Protein AF-A0A7V5T7A0-F1 (afdb_monomer)

Mean predicted aligned error: 14.53 Å

Foldseek 3Di:
DDDDDDDDDDDDDDPPDDDDDPDPVVVVVVVVVVVVVVVQVVLLVVQQVQLCVLVVLCVVVVHDLVQLCVQLVHDSVVNVCSNRSVDSDDDDPSSVCSSCVSSVHDDDDDDDDDDDDDDD

Structure (mmCIF, N/CA/C/O backbone):
data_AF-A0A7V5T7A0-F1
#
_entry.id   AF-A0A7V5T7A0-F1
#
loop_
_atom_site.group_PDB
_atom_site.id
_atom_site.type_symbol
_atom_site.label_atom_id
_atom_site.label_alt_id
_atom_site.label_comp_id
_atom_site.label_asym_id
_atom_site.label_entity_id
_atom_site.label_seq_id
_atom_site.pdbx_PDB_ins_code
_atom_site.Cartn_x
_atom_site.Cartn_y
_atom_site.Cartn_z
_atom_site.occupancy
_atom_site.B_iso_or_equiv
_atom_site.auth_seq_id
_atom_site.auth_comp_id
_atom_site.auth_asym_id
_atom_site.auth_atom_id
_atom_site.pdbx_PDB_model_num
ATOM 1 N N . MET A 1 1 ? 91.743 32.885 -23.077 1.00 44.59 1 MET A N 1
ATOM 2 C CA . MET A 1 1 ? 90.892 31.817 -23.646 1.00 44.59 1 MET A CA 1
ATOM 3 C C . MET A 1 1 ? 91.226 30.483 -22.974 1.00 44.59 1 MET A C 1
ATOM 5 O O . MET A 1 1 ? 92.065 29.754 -23.494 1.00 44.59 1 MET A O 1
ATOM 9 N N . PRO A 1 2 ? 90.654 30.179 -21.794 1.00 42.38 2 PRO A N 1
ATOM 10 C CA . PRO A 1 2 ? 90.768 28.874 -21.152 1.00 42.38 2 PRO A CA 1
ATOM 11 C C . PRO A 1 2 ? 89.521 28.011 -21.392 1.00 42.38 2 PRO A C 1
ATOM 13 O O . PRO A 1 2 ? 88.401 28.509 -21.460 1.00 42.38 2 PRO A O 1
ATOM 16 N N . ARG A 1 3 ? 89.769 26.708 -21.530 1.00 44.38 3 ARG A N 1
ATOM 17 C CA . ARG A 1 3 ? 88.794 25.633 -21.733 1.00 44.38 3 ARG A CA 1
ATOM 18 C C . ARG A 1 3 ? 87.879 25.497 -20.515 1.00 44.38 3 ARG A C 1
ATOM 20 O O . ARG A 1 3 ? 88.360 25.525 -19.384 1.00 44.38 3 ARG A O 1
ATOM 27 N N . GLU A 1 4 ? 86.588 25.309 -20.765 1.00 46.75 4 GLU A N 1
ATOM 28 C CA . GLU A 1 4 ? 85.595 24.964 -19.744 1.00 46.75 4 GLU A CA 1
ATOM 29 C C . GLU A 1 4 ? 85.893 23.593 -19.118 1.00 46.75 4 GLU A C 1
ATOM 31 O O . GLU A 1 4 ? 86.134 22.627 -19.851 1.00 46.75 4 GLU A O 1
ATOM 36 N N . PRO A 1 5 ? 85.793 23.453 -17.784 1.00 45.34 5 PRO A N 1
ATOM 37 C CA . PRO A 1 5 ? 85.573 22.168 -17.155 1.00 45.34 5 PRO A CA 1
ATOM 38 C C . PRO A 1 5 ? 84.098 21.976 -16.762 1.00 45.34 5 PRO A C 1
ATOM 40 O O . PRO A 1 5 ? 83.487 22.762 -16.042 1.00 45.34 5 PRO A O 1
ATOM 43 N N . ASN A 1 6 ? 83.590 20.856 -17.262 1.00 52.09 6 ASN A N 1
ATOM 44 C CA . ASN A 1 6 ? 82.338 20.138 -17.024 1.00 52.09 6 ASN A CA 1
ATOM 45 C C . ASN A 1 6 ? 81.745 20.187 -15.587 1.00 52.09 6 ASN A C 1
ATOM 47 O O . ASN A 1 6 ? 82.453 19.838 -14.638 1.00 52.09 6 ASN A O 1
ATOM 51 N N . PRO A 1 7 ? 80.431 20.461 -15.411 1.00 51.00 7 PRO A N 1
ATOM 52 C CA . PRO A 1 7 ? 79.693 20.147 -14.187 1.00 51.00 7 PRO A CA 1
ATOM 53 C C . PRO A 1 7 ? 78.907 18.813 -14.273 1.00 51.00 7 PRO A C 1
ATOM 55 O O . PRO A 1 7 ? 78.587 18.321 -15.353 1.00 51.00 7 PRO A O 1
ATOM 58 N N . PRO A 1 8 ? 78.600 18.184 -13.124 1.00 45.34 8 PRO A N 1
ATOM 59 C CA . PRO A 1 8 ? 78.477 16.735 -13.008 1.00 45.34 8 PRO A CA 1
ATOM 60 C C . PRO A 1 8 ? 77.132 16.172 -13.480 1.00 45.34 8 PRO A C 1
ATOM 62 O O . PRO A 1 8 ? 76.082 16.813 -13.412 1.00 45.34 8 PRO A O 1
ATOM 65 N N . SER A 1 9 ? 77.164 14.893 -13.855 1.00 58.22 9 SER A N 1
ATOM 66 C CA . SER A 1 9 ? 76.014 14.033 -14.128 1.00 58.22 9 SER A CA 1
ATOM 67 C C . SER A 1 9 ? 75.103 13.887 -12.900 1.00 58.22 9 SER A C 1
ATOM 69 O O . SER A 1 9 ? 75.173 12.923 -12.140 1.00 58.22 9 SER A O 1
ATOM 71 N N . ARG A 1 10 ? 74.176 14.830 -12.711 1.00 44.25 10 ARG A N 1
ATOM 72 C CA . ARG A 1 10 ? 73.008 14.644 -11.842 1.00 44.25 10 ARG A CA 1
ATOM 73 C C . ARG A 1 10 ? 71.731 14.972 -12.597 1.00 44.25 10 ARG A C 1
ATOM 75 O O . ARG A 1 10 ? 71.477 16.097 -13.006 1.00 44.25 10 ARG A O 1
ATOM 82 N N . ARG A 1 11 ? 70.917 13.932 -12.767 1.00 45.09 11 ARG A N 1
ATOM 83 C CA . ARG A 1 11 ? 69.549 13.967 -13.276 1.00 45.09 11 ARG A CA 1
ATOM 84 C C . ARG A 1 11 ? 68.687 14.836 -12.352 1.00 45.09 11 ARG A C 1
ATOM 86 O O . ARG A 1 11 ? 68.179 14.352 -11.345 1.00 45.09 11 ARG A O 1
ATOM 93 N N . TRP A 1 12 ? 68.501 16.100 -12.711 1.00 37.62 12 TRP A N 1
ATOM 94 C CA . TRP A 1 12 ? 67.462 16.952 -12.139 1.00 37.62 12 TRP A CA 1
ATOM 95 C C . TRP A 1 12 ? 66.130 16.602 -12.814 1.00 37.62 12 TRP A C 1
ATOM 97 O O . TRP A 1 12 ? 65.936 16.868 -13.997 1.00 37.62 12 TRP A O 1
ATOM 107 N N . ARG A 1 13 ? 65.207 15.963 -12.083 1.00 41.94 13 ARG A N 1
ATOM 108 C CA . ARG A 1 13 ? 63.788 15.965 -12.470 1.00 41.94 13 ARG A CA 1
ATOM 109 C C . ARG A 1 13 ? 63.231 17.336 -12.118 1.00 41.94 13 ARG A C 1
ATOM 111 O O . ARG A 1 13 ? 63.238 17.711 -10.949 1.00 41.94 13 ARG A O 1
ATOM 118 N N . THR A 1 14 ? 62.728 18.058 -13.106 1.00 46.91 14 THR A N 1
ATOM 119 C CA . THR A 1 14 ? 61.876 19.221 -12.870 1.00 46.91 14 THR A CA 1
ATOM 120 C C . THR A 1 14 ? 60.508 18.744 -12.366 1.00 46.91 14 THR A C 1
ATOM 122 O O . THR A 1 14 ? 59.918 17.836 -12.960 1.00 46.91 14 THR A O 1
ATOM 125 N N . PRO A 1 15 ? 59.954 19.330 -11.293 1.00 40.00 15 PRO A N 1
ATOM 126 C CA . PRO A 1 15 ? 58.530 19.251 -11.044 1.00 40.00 15 PRO A CA 1
ATOM 127 C C . PRO A 1 15 ? 57.861 20.273 -11.967 1.00 40.00 15 PRO A C 1
ATOM 129 O O . PRO A 1 15 ? 57.801 21.461 -11.663 1.00 40.00 15 PRO A O 1
ATOM 132 N N . SER A 1 16 ? 57.397 19.821 -13.133 1.00 48.81 16 SER A N 1
ATOM 133 C CA . SER A 1 16 ? 56.481 20.618 -13.949 1.00 48.81 16 SER A CA 1
ATOM 134 C C . SER A 1 16 ? 55.111 20.579 -13.274 1.00 48.81 16 SER A C 1
ATOM 136 O O . SER A 1 16 ? 54.349 19.625 -13.425 1.00 48.81 16 SER A O 1
ATOM 138 N N . PHE A 1 17 ? 54.832 21.595 -12.460 1.00 44.62 17 PHE A N 1
ATOM 139 C CA . PHE A 1 17 ? 53.487 21.874 -11.982 1.00 44.62 17 PHE A CA 1
ATOM 140 C C . PHE A 1 17 ? 52.836 22.936 -12.873 1.00 44.62 17 PHE A C 1
ATOM 142 O O . PHE A 1 17 ? 53.367 24.033 -13.016 1.00 44.62 17 PHE A O 1
ATOM 149 N N . LEU A 1 18 ? 51.631 22.578 -13.346 1.00 43.88 18 LEU A N 1
ATOM 150 C CA . LEU A 1 18 ? 50.587 23.394 -13.989 1.00 43.88 18 LEU A CA 1
ATOM 151 C C . LEU A 1 18 ? 50.871 23.693 -15.477 1.00 43.88 18 LEU A C 1
ATOM 153 O O . LEU A 1 18 ? 51.938 24.160 -15.834 1.00 43.88 18 LEU A O 1
ATOM 157 N N . THR A 1 19 ? 49.961 23.464 -16.429 1.00 51.78 19 THR A N 1
ATOM 158 C CA . THR A 1 19 ? 48.498 23.632 -16.402 1.00 51.78 19 THR A CA 1
ATOM 159 C C . THR A 1 19 ? 47.852 22.824 -17.553 1.00 51.78 19 THR A C 1
ATOM 161 O O . THR A 1 19 ? 48.541 22.454 -18.498 1.00 51.78 19 THR A O 1
ATOM 164 N N . THR A 1 20 ? 46.523 22.611 -17.495 1.00 45.59 20 THR A N 1
ATOM 165 C CA . THR A 1 20 ? 45.651 21.997 -18.533 1.00 45.59 20 THR A CA 1
ATOM 166 C C . THR A 1 20 ? 45.777 20.462 -18.638 1.00 45.59 20 THR A C 1
ATOM 168 O O . THR A 1 20 ? 46.801 19.935 -19.025 1.00 45.59 20 THR A O 1
ATOM 171 N N . ARG A 1 21 ? 44.793 19.608 -18.311 1.00 44.50 21 ARG A N 1
ATOM 172 C CA . ARG A 1 21 ? 43.324 19.694 -18.341 1.00 44.50 21 ARG A CA 1
ATOM 173 C C . ARG A 1 21 ? 42.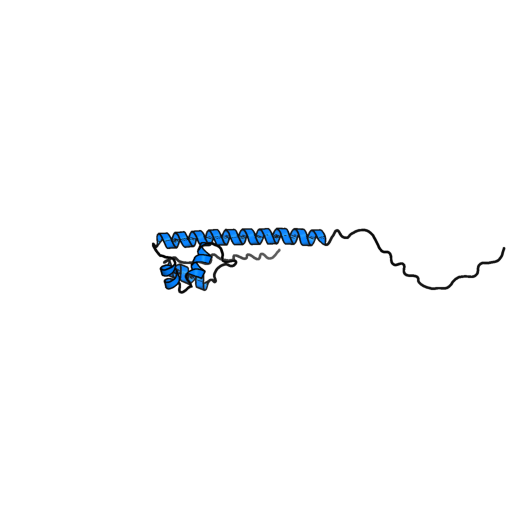714 18.933 -17.156 1.00 44.50 21 ARG A C 1
ATOM 175 O O . ARG A 1 21 ? 42.680 17.706 -17.162 1.00 44.50 21 ARG A O 1
ATOM 182 N N . ARG A 1 22 ? 42.100 19.641 -16.209 1.00 51.38 22 ARG A N 1
ATOM 183 C CA . ARG A 1 22 ? 41.129 19.053 -15.268 1.00 51.38 22 ARG A CA 1
ATOM 184 C C . ARG A 1 22 ? 39.711 19.262 -15.808 1.00 51.38 22 ARG A C 1
ATOM 186 O O . ARG A 1 22 ? 38.900 19.939 -15.199 1.00 51.38 22 ARG A O 1
ATOM 193 N N . THR A 1 23 ? 39.432 18.755 -17.011 1.00 44.69 23 THR A N 1
ATOM 194 C CA . THR A 1 23 ? 38.109 18.894 -17.663 1.00 44.69 23 THR A CA 1
ATOM 195 C C . THR A 1 23 ? 37.447 17.559 -17.998 1.00 44.69 23 THR A C 1
ATOM 197 O O . THR A 1 23 ? 36.379 17.543 -18.606 1.00 44.69 23 THR A O 1
ATOM 200 N N . ARG A 1 24 ? 38.040 16.428 -17.587 1.00 46.31 24 ARG A N 1
ATOM 201 C CA . ARG A 1 24 ? 37.482 15.093 -17.855 1.00 46.31 24 ARG A CA 1
ATOM 202 C C . ARG A 1 24 ? 36.671 14.528 -16.683 1.00 46.31 24 ARG A C 1
ATOM 204 O O . ARG A 1 24 ? 35.659 13.880 -16.926 1.00 46.31 24 ARG A O 1
ATOM 211 N N . ASP A 1 25 ? 37.027 14.872 -15.445 1.00 49.19 25 ASP A N 1
ATOM 212 C CA . ASP A 1 25 ? 36.345 14.355 -14.246 1.00 49.19 25 ASP A CA 1
ATOM 213 C C . ASP A 1 25 ? 35.051 15.103 -13.883 1.00 49.19 25 ASP A C 1
ATOM 215 O O . ASP A 1 25 ? 34.155 14.524 -13.279 1.00 49.19 25 ASP A O 1
ATOM 219 N N . LEU A 1 26 ? 34.892 16.361 -14.315 1.00 50.16 26 LEU A N 1
ATOM 220 C CA . LEU A 1 26 ? 33.702 17.164 -13.994 1.00 50.16 26 LEU A CA 1
ATOM 221 C C . LEU A 1 26 ? 32.476 16.813 -14.855 1.00 50.16 26 LEU A C 1
ATOM 223 O O . LEU A 1 26 ? 31.347 16.919 -14.391 1.00 50.16 26 LEU A O 1
ATOM 227 N N . LYS A 1 27 ? 32.673 16.361 -16.104 1.00 49.25 27 LYS A N 1
ATOM 228 C CA . LYS A 1 27 ? 31.558 15.950 -16.981 1.00 49.25 27 LYS A CA 1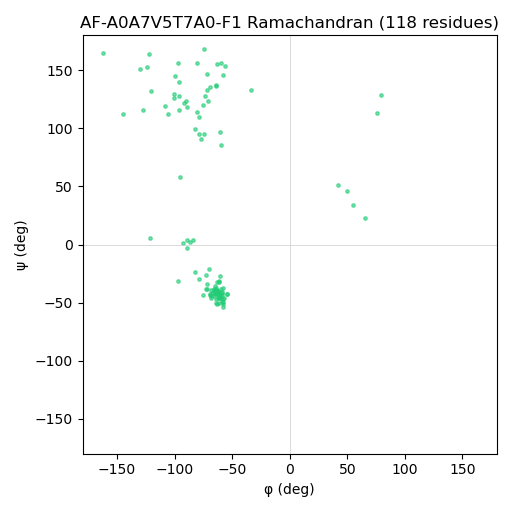
ATOM 229 C C . LYS A 1 27 ? 30.933 14.617 -16.556 1.00 49.25 27 LYS A C 1
ATOM 231 O O . LYS A 1 27 ? 29.758 14.394 -16.832 1.00 49.25 27 LYS A O 1
ATOM 236 N N . LYS A 1 28 ? 31.701 13.750 -15.885 1.00 52.31 28 LYS A N 1
ATOM 237 C CA . LYS A 1 28 ? 31.242 12.424 -15.452 1.00 52.31 28 LYS A CA 1
ATOM 238 C C . LYS A 1 28 ? 30.311 12.521 -14.238 1.00 52.31 28 LYS A C 1
ATOM 240 O O . LYS A 1 28 ? 29.235 11.938 -14.253 1.00 52.31 28 LYS A O 1
ATOM 245 N N . SER A 1 29 ? 30.658 13.358 -13.257 1.00 53.09 29 SER A N 1
ATOM 246 C CA . SER A 1 29 ? 29.826 13.592 -12.070 1.00 53.09 29 SER A CA 1
ATOM 247 C C . SER A 1 29 ? 28.561 14.405 -12.362 1.00 53.09 29 SER A C 1
ATOM 249 O O . SER A 1 29 ? 27.521 14.133 -11.768 1.00 53.09 29 SER A O 1
ATOM 251 N N . PHE A 1 30 ? 28.606 15.364 -13.296 1.00 56.38 30 PHE A N 1
ATOM 252 C CA . PHE A 1 30 ? 27.429 16.172 -13.649 1.00 56.38 30 PHE A CA 1
ATOM 253 C C . PHE A 1 30 ? 26.359 15.351 -14.387 1.00 56.38 30 PHE A C 1
ATOM 255 O O . PHE A 1 30 ? 25.179 15.435 -14.053 1.00 56.38 30 PHE A O 1
ATOM 262 N N . GLY A 1 31 ? 26.769 14.513 -15.349 1.00 56.09 31 GLY A N 1
ATOM 263 C CA . GLY A 1 31 ? 25.856 13.633 -16.087 1.00 56.09 31 GLY A CA 1
ATOM 264 C C . GLY A 1 31 ? 25.242 12.535 -15.214 1.00 56.09 31 GLY A C 1
ATOM 265 O O . GLY A 1 31 ? 24.039 12.297 -15.284 1.00 56.09 31 GLY A O 1
ATOM 266 N N . GLU A 1 32 ? 26.033 11.914 -14.334 1.00 60.19 32 GLU A N 1
ATOM 267 C CA . GLU A 1 32 ? 25.543 10.878 -13.412 1.00 60.19 32 GLU A CA 1
ATOM 268 C C . GLU A 1 32 ? 24.528 11.418 -12.394 1.00 60.19 32 GLU A C 1
ATOM 270 O O . GLU A 1 32 ? 23.570 10.722 -12.053 1.00 60.19 32 GLU A O 1
ATOM 275 N N . ASN A 1 33 ? 24.702 12.657 -11.921 1.00 65.88 33 ASN A N 1
ATOM 276 C CA . ASN A 1 33 ? 23.785 13.252 -10.948 1.00 65.88 33 ASN A CA 1
ATOM 277 C C . ASN A 1 33 ? 22.434 13.619 -11.589 1.00 65.88 33 ASN A C 1
ATOM 279 O O . ASN A 1 33 ? 21.387 13.373 -10.998 1.00 65.88 33 ASN A O 1
ATOM 283 N N . ILE A 1 34 ? 22.436 14.124 -12.830 1.00 66.44 34 ILE A N 1
ATOM 284 C CA . ILE A 1 34 ? 21.205 14.451 -13.574 1.00 66.44 34 ILE A CA 1
ATOM 285 C C . ILE A 1 34 ? 20.383 13.185 -13.875 1.00 66.44 34 ILE A C 1
ATOM 287 O O . ILE A 1 34 ? 19.167 13.187 -13.683 1.00 66.44 34 ILE A O 1
ATOM 291 N N . LEU A 1 35 ? 21.032 12.088 -14.288 1.00 68.50 35 LEU A N 1
ATOM 292 C CA . LEU A 1 35 ? 20.345 10.819 -14.570 1.00 68.50 35 LEU A CA 1
ATOM 293 C C . LEU A 1 35 ? 19.714 10.204 -13.309 1.00 68.50 35 LEU A C 1
ATOM 295 O O . LEU A 1 35 ? 18.570 9.753 -13.357 1.00 68.50 35 LEU A O 1
ATOM 299 N N . LYS A 1 36 ? 20.413 10.244 -12.164 1.00 68.62 36 LYS A N 1
ATOM 300 C CA . LYS A 1 36 ? 19.886 9.750 -10.877 1.00 68.62 36 LYS A CA 1
ATOM 301 C C . LYS A 1 36 ? 18.679 10.549 -10.387 1.00 68.62 36 LYS A C 1
ATOM 303 O O . LYS A 1 36 ? 17.708 9.962 -9.916 1.00 68.62 36 LYS A O 1
ATOM 308 N N . VAL A 1 37 ? 18.721 11.876 -10.522 1.00 73.44 37 VAL A N 1
ATOM 309 C CA . VAL A 1 37 ? 17.600 12.753 -10.146 1.00 73.44 37 VAL A CA 1
ATOM 310 C C . VAL A 1 37 ? 16.368 12.465 -11.010 1.00 73.44 37 VAL A C 1
ATOM 312 O O . VAL A 1 37 ? 15.261 12.391 -10.476 1.00 73.44 37 VAL A O 1
ATOM 315 N N . GLY A 1 38 ? 16.555 12.237 -12.315 1.00 73.06 38 GLY A N 1
ATOM 316 C CA . GLY A 1 38 ? 15.472 11.846 -13.220 1.00 73.06 38 GLY A CA 1
ATOM 317 C C . GLY A 1 38 ? 14.838 10.502 -12.848 1.00 73.06 38 GLY A C 1
ATOM 318 O O . GLY A 1 38 ? 13.617 10.399 -12.765 1.00 73.06 38 GLY A O 1
ATOM 319 N N . GLU A 1 39 ? 15.651 9.485 -12.552 1.00 76.75 39 GLU A N 1
ATOM 320 C CA . GLU A 1 39 ? 15.162 8.157 -12.158 1.00 76.75 39 GLU A CA 1
ATOM 321 C C . GLU A 1 39 ? 14.379 8.189 -10.832 1.00 76.75 39 GLU A C 1
ATOM 323 O O . GLU A 1 39 ? 13.324 7.561 -10.710 1.00 76.75 39 GLU A O 1
ATOM 328 N N . GLU A 1 40 ? 14.858 8.937 -9.833 1.00 78.00 40 GLU A N 1
ATOM 329 C CA . GLU A 1 40 ? 14.145 9.094 -8.561 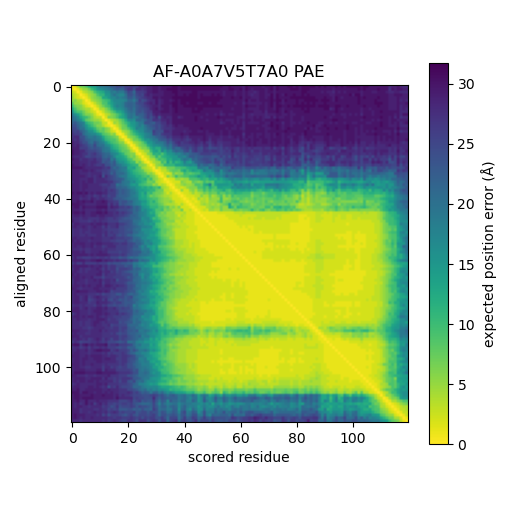1.00 78.00 40 GLU A CA 1
ATOM 330 C C . GLU A 1 40 ? 12.819 9.842 -8.708 1.00 78.00 40 GLU A C 1
ATOM 332 O O . GLU A 1 40 ? 11.845 9.481 -8.043 1.00 78.00 40 GLU A O 1
ATOM 337 N N . ALA A 1 41 ? 12.773 10.878 -9.549 1.00 77.19 41 ALA A N 1
ATOM 338 C CA . ALA A 1 41 ? 11.544 11.615 -9.824 1.00 77.19 41 ALA A CA 1
ATOM 339 C C . ALA A 1 41 ? 10.493 10.691 -10.456 1.00 77.19 41 ALA A C 1
ATOM 341 O O . ALA A 1 41 ? 9.404 10.543 -9.904 1.00 77.19 41 ALA A O 1
ATOM 342 N N . VAL A 1 42 ? 10.872 9.952 -11.506 1.00 81.44 42 VAL A N 1
ATOM 343 C CA . VAL A 1 42 ? 9.984 8.988 -12.176 1.00 81.44 42 VAL A CA 1
ATOM 344 C C . VAL A 1 42 ? 9.488 7.906 -11.209 1.00 81.44 42 VAL A C 1
ATOM 346 O O . VAL A 1 42 ? 8.299 7.594 -11.188 1.00 81.44 42 VAL A O 1
ATOM 349 N N . LYS A 1 43 ? 10.356 7.351 -10.349 1.00 80.50 43 LYS A N 1
ATOM 350 C CA . LYS A 1 43 ? 9.937 6.364 -9.333 1.00 80.50 43 LYS A CA 1
ATOM 351 C C . LYS A 1 43 ? 8.918 6.929 -8.344 1.00 80.50 43 LYS A C 1
ATOM 353 O O . LYS A 1 43 ? 7.983 6.223 -7.968 1.00 80.50 43 LYS A O 1
ATOM 358 N N . ARG A 1 44 ? 9.095 8.180 -7.904 1.00 79.19 44 ARG A N 1
ATOM 359 C CA . ARG A 1 44 ? 8.149 8.851 -6.995 1.00 79.19 44 ARG A CA 1
ATOM 360 C C . ARG A 1 44 ? 6.799 9.076 -7.666 1.00 79.19 44 ARG A C 1
ATOM 362 O O . ARG A 1 44 ? 5.778 8.909 -7.003 1.00 79.19 44 ARG A O 1
ATOM 369 N N . ASP A 1 45 ? 6.790 9.413 -8.949 1.00 86.62 45 ASP A N 1
ATOM 370 C CA . ASP A 1 45 ? 5.552 9.626 -9.697 1.00 86.62 45 ASP A CA 1
ATOM 371 C C . ASP A 1 45 ? 4.787 8.310 -9.886 1.00 86.62 45 ASP A C 1
ATOM 373 O O . ASP A 1 45 ? 3.612 8.234 -9.527 1.00 86.62 45 ASP A O 1
ATOM 377 N N . LEU A 1 46 ? 5.478 7.224 -10.251 1.00 89.19 46 LEU A N 1
ATOM 378 C CA . LEU A 1 46 ? 4.885 5.881 -10.306 1.00 89.19 46 LEU A CA 1
ATOM 379 C C . LEU A 1 46 ? 4.316 5.429 -8.951 1.00 89.19 46 LEU A C 1
ATOM 381 O O . LEU A 1 46 ? 3.230 4.852 -8.886 1.00 89.19 46 LEU A O 1
ATOM 385 N N . ALA A 1 47 ? 5.024 5.699 -7.848 1.00 91.06 47 ALA A N 1
ATOM 386 C CA . ALA A 1 47 ? 4.549 5.356 -6.508 1.00 91.06 47 ALA A CA 1
ATOM 387 C C . ALA A 1 47 ? 3.272 6.127 -6.128 1.00 91.06 47 ALA A C 1
ATOM 389 O O . ALA A 1 47 ? 2.379 5.563 -5.493 1.00 91.06 47 ALA A O 1
ATOM 390 N N . LYS A 1 48 ? 3.164 7.402 -6.523 1.00 92.75 48 LYS A N 1
ATOM 391 C CA . LYS A 1 48 ? 1.958 8.217 -6.308 1.00 92.75 48 LYS A CA 1
ATOM 392 C C . LYS A 1 48 ? 0.784 7.727 -7.144 1.00 92.75 48 LYS A C 1
ATOM 394 O O . LYS A 1 48 ? -0.311 7.591 -6.606 1.00 92.75 48 LYS A O 1
ATOM 399 N N . GLU A 1 49 ? 1.005 7.442 -8.424 1.00 93.25 49 GLU A N 1
ATOM 400 C CA . GLU A 1 49 ? -0.029 6.908 -9.316 1.00 93.25 49 GLU A CA 1
ATOM 401 C C . GLU A 1 49 ? -0.570 5.575 -8.795 1.00 93.25 49 GLU A C 1
ATOM 403 O O . GLU A 1 49 ? -1.784 5.396 -8.676 1.00 93.25 49 GLU A O 1
ATOM 408 N N . PHE A 1 50 ? 0.330 4.675 -8.388 1.00 94.00 50 PHE A N 1
ATOM 409 C CA . PHE A 1 50 ? -0.038 3.411 -7.761 1.00 94.00 50 PHE A CA 1
ATOM 410 C C . PHE A 1 50 ? -0.853 3.620 -6.478 1.00 94.00 50 PHE A C 1
ATOM 412 O O . PHE A 1 50 ? -1.923 3.031 -6.321 1.00 94.00 50 PHE A O 1
ATOM 419 N N . GLY A 1 51 ? -0.381 4.483 -5.573 1.00 95.94 51 GLY A N 1
ATOM 420 C CA . GLY A 1 51 ? -1.081 4.795 -4.328 1.00 95.94 51 GLY A CA 1
ATOM 421 C C . GLY A 1 51 ? -2.483 5.364 -4.560 1.00 95.94 51 GLY A C 1
ATOM 422 O O . GLY A 1 51 ? -3.442 4.956 -3.901 1.00 95.94 51 GLY A O 1
ATOM 423 N N . HIS A 1 52 ? -2.624 6.248 -5.549 1.00 97.00 52 HIS A N 1
ATOM 424 C CA . HIS A 1 52 ? -3.905 6.822 -5.940 1.00 97.00 52 HIS A CA 1
ATOM 425 C C . HIS A 1 52 ? -4.858 5.765 -6.516 1.00 97.00 52 HIS A C 1
ATOM 427 O O . HIS A 1 52 ? -6.028 5.714 -6.133 1.00 97.00 52 HIS A O 1
ATOM 433 N N . ALA A 1 53 ? -4.372 4.881 -7.392 1.00 96.31 53 ALA A N 1
ATOM 434 C CA . ALA A 1 53 ? -5.160 3.767 -7.919 1.00 96.31 53 ALA A CA 1
ATOM 435 C C . ALA A 1 53 ? -5.624 2.814 -6.802 1.00 96.31 53 ALA A C 1
ATOM 437 O O . ALA A 1 53 ? -6.798 2.441 -6.754 1.00 96.31 53 ALA A O 1
ATOM 438 N N . LEU A 1 54 ? -4.736 2.483 -5.859 1.00 97.38 54 LEU A N 1
ATOM 439 C CA . LEU A 1 54 ? -5.060 1.639 -4.709 1.00 97.38 54 LEU A CA 1
ATOM 440 C C . LEU A 1 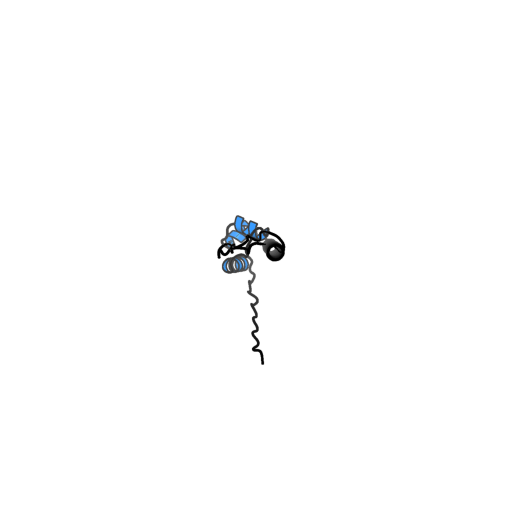54 ? -6.163 2.261 -3.840 1.00 97.38 54 LEU A C 1
ATOM 442 O O . LEU A 1 54 ? -7.137 1.588 -3.497 1.00 97.38 54 LEU A O 1
ATOM 446 N N . ARG A 1 55 ? -6.054 3.562 -3.540 1.00 98.25 55 ARG A N 1
ATOM 447 C CA . ARG A 1 55 ? -7.066 4.305 -2.777 1.00 98.25 55 ARG A CA 1
ATOM 448 C C . ARG A 1 55 ? -8.424 4.301 -3.477 1.00 98.25 55 ARG A C 1
ATOM 450 O O . ARG A 1 55 ? -9.439 4.075 -2.820 1.00 98.25 55 ARG A O 1
ATOM 457 N N . GLN A 1 56 ? -8.451 4.533 -4.788 1.00 98.19 56 GLN A N 1
ATOM 458 C CA . GLN A 1 56 ? -9.691 4.512 -5.568 1.00 98.19 56 GLN A CA 1
ATOM 459 C C . GLN A 1 56 ? -10.360 3.135 -5.526 1.00 98.19 56 GLN A C 1
ATOM 461 O O . GLN A 1 56 ? -11.559 3.047 -5.265 1.00 98.19 56 GLN A O 1
ATOM 466 N N . LEU A 1 57 ? -9.591 2.054 -5.702 1.00 97.88 57 LEU A N 1
ATOM 467 C CA . LEU A 1 57 ? -10.108 0.687 -5.588 1.00 97.88 57 LEU A CA 1
ATOM 468 C C . LEU A 1 57 ? -10.678 0.416 -4.193 1.00 97.88 57 LEU A C 1
ATOM 470 O O . LEU A 1 57 ? -11.791 -0.095 -4.070 1.00 97.88 57 LEU A O 1
ATOM 474 N N . ARG A 1 58 ? -9.962 0.812 -3.136 1.00 98.38 58 ARG A N 1
ATOM 475 C CA . ARG A 1 58 ? -10.440 0.677 -1.755 1.00 98.38 58 ARG A CA 1
ATOM 476 C C . ARG A 1 58 ? -11.767 1.409 -1.534 1.00 98.38 58 ARG A C 1
ATOM 478 O O . ARG A 1 58 ? -12.693 0.843 -0.952 1.00 98.38 58 ARG A O 1
ATOM 485 N N . GLN A 1 59 ? -11.869 2.651 -2.007 1.00 98.38 59 GLN A N 1
ATOM 486 C CA . GLN A 1 59 ? -13.082 3.464 -1.891 1.00 98.38 59 GLN A CA 1
ATOM 487 C C . GLN A 1 59 ? -14.246 2.878 -2.698 1.00 98.38 59 GLN A C 1
ATOM 489 O O . GLN A 1 59 ? -15.364 2.824 -2.189 1.00 98.38 59 GLN A O 1
ATOM 494 N N . ALA A 1 60 ? -13.988 2.354 -3.899 1.00 98.00 60 ALA A N 1
ATOM 495 C CA . ALA A 1 60 ? -14.988 1.651 -4.703 1.00 98.00 60 ALA A CA 1
ATOM 496 C C . ALA A 1 60 ? -15.528 0.396 -3.993 1.00 98.00 60 ALA A C 1
ATOM 498 O O . ALA A 1 60 ? -16.704 0.061 -4.125 1.00 98.00 60 ALA A O 1
ATOM 499 N N . ARG A 1 61 ? -14.696 -0.267 -3.178 1.00 97.31 61 ARG A N 1
ATOM 500 C CA . ARG A 1 61 ? -15.098 -1.379 -2.298 1.00 97.31 61 ARG A CA 1
ATOM 501 C C . ARG A 1 61 ? -15.675 -0.936 -0.948 1.00 97.31 61 ARG A C 1
ATOM 503 O O . ARG A 1 61 ? -15.993 -1.795 -0.132 1.00 97.31 61 ARG A O 1
ATOM 510 N N . ARG A 1 62 ? -15.831 0.374 -0.714 1.00 98.12 62 ARG A N 1
ATOM 511 C CA . ARG A 1 62 ? -16.357 0.974 0.529 1.00 98.12 62 ARG A CA 1
ATOM 512 C C . ARG A 1 62 ? -15.595 0.542 1.790 1.00 98.12 62 ARG A C 1
ATOM 514 O O . ARG A 1 62 ? -16.186 0.403 2.856 1.00 98.12 62 ARG A O 1
ATOM 521 N N . LEU A 1 63 ? -14.284 0.333 1.677 1.00 98.25 63 LEU A N 1
ATOM 522 C CA . LEU A 1 63 ? -13.434 -0.055 2.805 1.00 98.25 63 LEU A CA 1
ATOM 523 C C . LEU A 1 63 ? -12.741 1.163 3.421 1.00 98.25 63 LEU A C 1
ATOM 525 O O . LEU A 1 63 ? -12.247 2.039 2.703 1.00 98.25 63 LEU A O 1
ATOM 529 N N . THR A 1 64 ? -12.641 1.204 4.750 1.00 98.62 64 THR A N 1
ATOM 530 C CA . THR A 1 64 ? -11.737 2.135 5.443 1.00 98.62 64 THR A CA 1
ATOM 531 C C . THR A 1 64 ? -10.283 1.666 5.306 1.00 98.62 64 THR A C 1
ATOM 533 O O . THR A 1 64 ? -10.027 0.555 4.827 1.00 98.62 64 THR A O 1
ATOM 536 N N . GLN A 1 65 ? -9.314 2.511 5.675 1.00 98.50 65 GLN A N 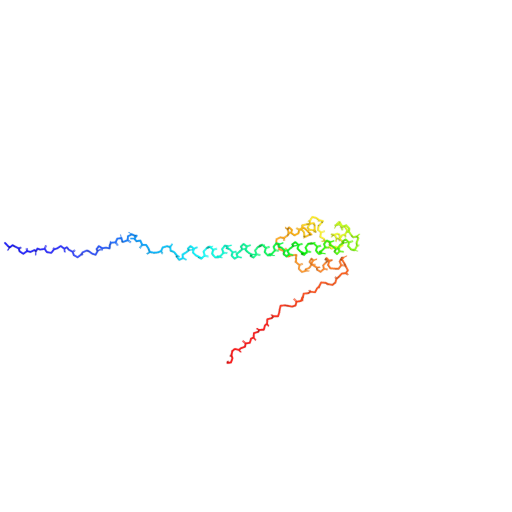1
ATOM 537 C CA . GLN A 1 65 ? -7.909 2.083 5.676 1.00 98.50 65 GLN A CA 1
ATOM 538 C C . GLN A 1 65 ? -7.692 0.962 6.697 1.00 98.50 65 GLN A C 1
ATOM 540 O O . GLN A 1 65 ? -7.020 -0.011 6.380 1.00 98.50 65 GLN A O 1
ATOM 545 N N . GLU A 1 66 ? -8.333 1.047 7.861 1.00 98.62 66 GLU A N 1
ATOM 546 C CA . GLU A 1 66 ? -8.316 0.026 8.909 1.00 98.62 66 GLU A CA 1
ATOM 547 C C . GLU A 1 66 ? -8.830 -1.307 8.365 1.00 98.62 66 GLU A C 1
ATOM 549 O O . GLU A 1 66 ? -8.095 -2.292 8.378 1.00 98.62 66 GLU A O 1
ATOM 554 N N . ALA A 1 67 ? -10.021 -1.310 7.760 1.00 98.62 67 ALA A N 1
ATOM 555 C CA . ALA A 1 67 ? -10.636 -2.521 7.226 1.00 98.62 67 ALA A CA 1
ATOM 556 C C . ALA A 1 67 ? -9.809 -3.173 6.105 1.00 98.62 67 ALA A C 1
ATOM 558 O O . ALA A 1 67 ? -9.705 -4.397 6.043 1.00 98.62 67 ALA A O 1
ATOM 559 N N . LEU A 1 68 ? -9.216 -2.384 5.198 1.00 98.62 68 LEU A N 1
ATOM 560 C CA . LEU A 1 68 ? -8.333 -2.949 4.173 1.00 98.62 68 LEU A CA 1
ATOM 561 C C . LEU A 1 68 ? -7.028 -3.468 4.787 1.00 98.62 68 LEU A C 1
ATOM 563 O O . LEU A 1 68 ? -6.563 -4.538 4.404 1.00 98.62 68 LEU A O 1
ATOM 567 N N . SER A 1 69 ? -6.439 -2.716 5.716 1.00 98.56 69 SER A N 1
ATOM 568 C CA . SER A 1 69 ? -5.174 -3.083 6.351 1.00 98.56 69 SER A CA 1
ATOM 569 C C . SER A 1 69 ? -5.290 -4.381 7.146 1.00 98.56 69 SER A C 1
ATOM 571 O O . SER A 1 69 ? -4.411 -5.227 7.038 1.00 98.56 69 SER A O 1
ATOM 573 N N . GLU A 1 70 ? -6.412 -4.584 7.839 1.00 98.50 70 GLU A N 1
ATOM 574 C CA . GLU A 1 70 ? -6.728 -5.809 8.564 1.00 98.50 70 GLU A CA 1
ATOM 575 C C . GLU A 1 70 ? -6.857 -6.994 7.601 1.00 98.50 70 GLU A C 1
ATOM 577 O O . GLU A 1 70 ?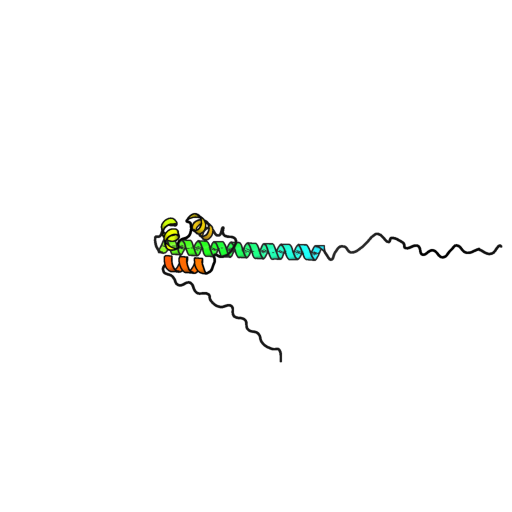 -6.162 -7.994 7.755 1.00 98.50 70 GLU A O 1
ATOM 582 N N . ARG A 1 71 ? -7.655 -6.853 6.533 1.00 98.25 71 ARG A N 1
ATOM 583 C CA . ARG A 1 71 ? -7.842 -7.908 5.517 1.00 98.25 71 ARG A CA 1
ATOM 584 C C . ARG A 1 71 ? -6.566 -8.269 4.759 1.00 98.25 71 ARG A C 1
ATOM 586 O O . ARG A 1 71 ? -6.427 -9.401 4.308 1.00 98.25 71 ARG A O 1
ATOM 593 N N . ALA A 1 72 ? -5.679 -7.300 4.554 1.00 97.88 72 ALA A N 1
ATOM 594 C CA . ALA A 1 72 ? -4.384 -7.502 3.912 1.00 97.88 72 ALA A CA 1
ATOM 595 C C . ALA A 1 72 ? -3.262 -7.796 4.925 1.00 97.88 72 ALA A C 1
ATOM 597 O O . ALA A 1 72 ? -2.109 -7.919 4.515 1.00 97.88 72 ALA A O 1
ATOM 598 N N . GLU A 1 73 ? -3.592 -7.863 6.221 1.00 98.06 73 GLU A N 1
ATOM 599 C CA . GLU A 1 73 ? -2.713 -8.050 7.383 1.00 98.06 73 GLU A CA 1
ATOM 600 C C . GLU A 1 73 ? -1.406 -7.224 7.300 1.00 98.06 73 GLU A C 1
ATOM 602 O O . GLU A 1 73 ? -0.272 -7.698 7.430 1.00 98.06 73 GLU A O 1
ATOM 607 N N . ILE A 1 74 ? -1.575 -5.931 7.036 1.00 97.81 74 ILE A N 1
ATOM 608 C CA . ILE A 1 74 ? -0.531 -4.902 7.090 1.00 97.81 74 ILE A CA 1
ATOM 609 C C . ILE A 1 74 ? -0.944 -3.809 8.075 1.00 97.81 74 ILE A C 1
ATOM 611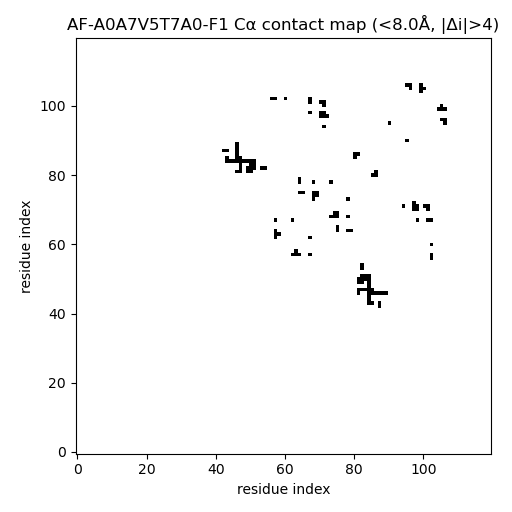 O O . ILE A 1 74 ? -2.111 -3.695 8.435 1.00 97.81 74 ILE A O 1
ATOM 615 N N . SER A 1 75 ? -0.008 -2.960 8.504 1.00 98.12 75 SER A N 1
ATOM 616 C CA . SER A 1 75 ? -0.381 -1.834 9.361 1.00 98.12 75 SER A CA 1
ATOM 617 C C . SER A 1 75 ? -1.139 -0.752 8.582 1.00 98.12 75 SER A C 1
ATOM 619 O O . SER A 1 75 ? -0.847 -0.478 7.412 1.00 98.12 75 SER A O 1
ATOM 621 N N . VAL A 1 76 ? -2.078 -0.083 9.260 1.00 98.25 76 VAL A N 1
ATOM 622 C CA . VAL A 1 76 ? -2.809 1.086 8.732 1.00 98.25 76 VAL A CA 1
ATOM 623 C C . VAL A 1 76 ? -1.834 2.167 8.265 1.00 98.25 76 VAL A C 1
ATOM 625 O O . VAL A 1 76 ? -1.992 2.743 7.188 1.00 98.25 76 VAL A O 1
ATOM 628 N N . GLU A 1 77 ? -0.779 2.415 9.046 1.00 97.62 77 GLU A N 1
ATOM 629 C CA . GLU A 1 77 ? 0.252 3.392 8.702 1.00 97.62 77 GLU A CA 1
ATOM 630 C C . GLU A 1 77 ? 0.986 3.012 7.412 1.00 97.62 77 GLU A C 1
ATOM 632 O O . GLU A 1 77 ? 1.211 3.868 6.551 1.00 97.62 77 GLU A O 1
ATOM 637 N N . TYR A 1 78 ? 1.315 1.731 7.236 1.00 97.19 78 TYR A N 1
ATOM 638 C CA . TYR A 1 78 ? 1.964 1.261 6.021 1.00 97.19 78 TYR A CA 1
ATOM 639 C C . TYR A 1 78 ? 1.061 1.439 4.796 1.00 97.19 78 TYR A C 1
ATOM 641 O O . TYR A 1 78 ? 1.495 2.028 3.803 1.00 97.19 78 TYR A O 1
ATOM 649 N N . LEU A 1 79 ? -0.215 1.050 4.895 1.00 97.81 79 LEU A N 1
ATOM 650 C CA . LEU A 1 79 ? -1.208 1.293 3.846 1.00 97.81 79 LEU A CA 1
ATOM 651 C C . LEU A 1 79 ? -1.339 2.791 3.522 1.00 97.81 79 LEU A C 1
ATOM 653 O O . LEU A 1 79 ? -1.290 3.185 2.358 1.00 97.81 79 LEU A O 1
ATOM 657 N N . SER A 1 80 ? -1.429 3.645 4.542 1.00 97.50 80 SER A N 1
ATOM 658 C CA . SER A 1 80 ? -1.517 5.102 4.385 1.00 97.50 80 SER A CA 1
ATOM 659 C C . SER A 1 80 ? -0.302 5.689 3.661 1.00 97.50 80 SER A C 1
ATOM 661 O O . SER A 1 80 ? -0.432 6.612 2.853 1.00 97.50 80 SER A O 1
ATOM 663 N N . ARG A 1 81 ? 0.904 5.177 3.927 1.00 96.75 81 ARG A N 1
ATOM 664 C CA . ARG A 1 81 ? 2.119 5.598 3.213 1.00 96.75 81 ARG A CA 1
ATOM 665 C C . ARG A 1 81 ? 2.106 5.162 1.752 1.00 96.75 81 ARG A C 1
ATOM 667 O O . ARG A 1 81 ? 2.541 5.944 0.907 1.00 96.75 81 ARG A O 1
ATOM 674 N N . ILE A 1 82 ? 1.614 3.957 1.462 1.00 96.62 82 ILE A N 1
ATOM 675 C CA . ILE A 1 82 ? 1.457 3.457 0.091 1.00 96.62 82 ILE A CA 1
ATOM 676 C C . ILE A 1 82 ? 0.463 4.333 -0.676 1.00 96.62 82 ILE A C 1
ATOM 678 O O . ILE A 1 82 ? 0.811 4.840 -1.736 1.00 96.62 82 ILE A O 1
ATOM 682 N N . GLU A 1 83 ? -0.729 4.584 -0.125 1.00 96.94 83 GLU A N 1
ATOM 683 C CA . GLU A 1 83 ? -1.774 5.378 -0.795 1.00 96.94 83 GLU A CA 1
ATOM 684 C C . GLU A 1 83 ? -1.339 6.818 -1.104 1.00 96.94 83 GLU A C 1
ATOM 686 O O . GLU A 1 83 ? -1.821 7.425 -2.056 1.00 96.94 83 GLU A O 1
ATOM 691 N N . ARG A 1 84 ? -0.408 7.368 -0.317 1.00 95.88 84 ARG A N 1
ATOM 692 C CA . ARG A 1 84 ? 0.172 8.704 -0.529 1.00 95.88 84 ARG A CA 1
ATOM 693 C C . ARG A 1 84 ? 1.410 8.709 -1.435 1.00 95.88 84 ARG A C 1
ATOM 695 O O . ARG A 1 84 ? 1.979 9.775 -1.658 1.00 95.88 84 ARG A O 1
ATOM 702 N N . GLY A 1 85 ? 1.881 7.550 -1.899 1.00 93.75 85 GLY A N 1
ATOM 703 C CA . GLY A 1 85 ? 3.129 7.440 -2.662 1.00 93.75 85 GLY A CA 1
ATOM 704 C C . GLY A 1 85 ? 4.383 7.801 -1.853 1.00 93.75 85 GLY A C 1
ATOM 705 O O . GLY A 1 85 ? 5.405 8.174 -2.420 1.00 93.75 85 GLY A O 1
ATOM 706 N N . LEU A 1 86 ? 4.326 7.715 -0.518 1.00 90.81 86 LEU A N 1
ATOM 707 C CA . LEU A 1 86 ? 5.455 8.015 0.381 1.00 90.81 86 LEU A CA 1
ATOM 708 C C . LEU A 1 86 ? 6.372 6.806 0.611 1.00 90.81 86 LEU A C 1
ATOM 710 O O . LEU A 1 86 ? 7.315 6.862 1.414 1.00 90.81 86 LEU A O 1
ATOM 714 N N . HIS A 1 87 ? 6.076 5.683 -0.036 1.00 83.44 87 HIS A N 1
ATOM 715 C CA . HIS A 1 87 ? 6.926 4.509 -0.008 1.00 83.44 87 HIS A CA 1
ATOM 716 C C . HIS A 1 87 ? 7.946 4.599 -1.149 1.00 83.44 87 HIS A C 1
ATOM 718 O O . HIS A 1 87 ? 7.578 4.694 -2.314 1.00 83.44 87 HIS A O 1
ATOM 724 N N . LYS A 1 88 ? 9.240 4.631 -0.797 1.00 74.94 88 LYS A N 1
ATOM 725 C CA . LYS A 1 88 ? 10.348 4.843 -1.750 1.00 74.94 88 LYS A CA 1
ATOM 726 C C . LYS A 1 88 ? 10.569 3.660 -2.698 1.00 74.94 88 LYS A C 1
ATOM 728 O O . LYS A 1 88 ? 11.180 3.833 -3.747 1.00 74.94 88 LYS A O 1
ATOM 733 N N . SER A 1 89 ? 10.088 2.485 -2.309 1.00 77.81 89 SER A N 1
ATOM 734 C CA . SER A 1 89 ? 10.198 1.246 -3.068 1.00 77.81 89 SER A CA 1
ATOM 735 C C . SER A 1 89 ? 8.804 0.670 -3.300 1.00 77.81 89 SER A C 1
ATOM 737 O O . SER A 1 89 ? 7.914 0.911 -2.482 1.00 77.81 89 SER A O 1
ATOM 739 N N . PRO A 1 90 ? 8.590 -0.102 -4.374 1.00 80.75 90 PRO A N 1
ATOM 740 C CA . PRO A 1 90 ? 7.365 -0.874 -4.532 1.00 80.75 90 PRO A CA 1
ATOM 741 C C . PRO A 1 90 ? 7.172 -1.835 -3.347 1.00 80.75 90 PRO A C 1
ATOM 743 O O . PRO A 1 90 ? 8.167 -2.364 -2.839 1.00 80.75 90 PRO A O 1
ATOM 746 N N . PRO A 1 91 ? 5.925 -2.101 -2.916 1.00 91.25 91 PRO A N 1
ATOM 747 C CA . PRO A 1 91 ? 5.652 -3.185 -1.980 1.00 91.25 91 PRO A CA 1
ATOM 748 C C . PRO A 1 91 ? 6.174 -4.521 -2.521 1.00 91.25 91 PRO A C 1
ATOM 750 O O . PRO A 1 91 ? 6.267 -4.720 -3.736 1.00 91.25 91 PRO A O 1
ATOM 753 N N . SER A 1 92 ? 6.491 -5.455 -1.623 1.00 93.56 92 SER A N 1
ATOM 754 C CA . SER A 1 92 ? 6.841 -6.814 -2.037 1.00 93.56 92 SER A CA 1
ATOM 755 C C . SER A 1 92 ? 5.686 -7.458 -2.805 1.00 93.56 92 SER A C 1
ATOM 757 O O . SER A 1 92 ? 4.516 -7.124 -2.606 1.00 93.56 92 SER A O 1
ATOM 759 N N . TRP A 1 93 ? 6.014 -8.441 -3.643 1.00 94.00 93 TRP A N 1
ATOM 760 C CA . TRP A 1 93 ? 5.007 -9.206 -4.376 1.00 94.00 93 TRP A CA 1
ATOM 761 C C . TRP A 1 93 ? 3.952 -9.824 -3.445 1.00 94.00 93 TRP A C 1
ATOM 763 O O . TRP A 1 93 ? 2.761 -9.685 -3.697 1.00 94.00 93 TRP A O 1
ATOM 773 N N . SER A 1 94 ? 4.383 -10.383 -2.310 1.00 95.06 94 SER A N 1
ATOM 774 C CA . SER A 1 94 ? 3.483 -10.937 -1.291 1.00 95.06 94 SER A CA 1
ATOM 775 C C . SER A 1 94 ? 2.481 -9.915 -0.743 1.00 95.06 94 SER A C 1
ATOM 777 O O . SER A 1 94 ? 1.323 -10.246 -0.507 1.00 95.06 94 SER A O 1
ATOM 779 N N . ILE A 1 95 ? 2.889 -8.655 -0.558 1.00 96.50 95 ILE A N 1
ATOM 780 C CA . ILE A 1 95 ? 1.977 -7.597 -0.109 1.00 96.50 95 ILE A CA 1
ATOM 781 C C . ILE A 1 95 ? 1.010 -7.202 -1.221 1.00 96.50 95 ILE A C 1
ATOM 783 O O . ILE A 1 95 ? -0.166 -6.977 -0.942 1.00 96.50 95 ILE A O 1
ATOM 787 N N . LEU A 1 96 ? 1.471 -7.149 -2.472 1.00 95.69 96 LEU A N 1
ATOM 788 C CA . LEU A 1 96 ? 0.592 -6.885 -3.609 1.00 95.69 96 LEU A CA 1
ATOM 789 C C . LEU A 1 96 ? -0.488 -7.968 -3.740 1.00 95.69 96 LEU A C 1
ATOM 791 O O . LEU A 1 96 ? -1.655 -7.627 -3.907 1.00 95.69 96 LEU A O 1
ATOM 795 N N . GLU A 1 97 ? -0.135 -9.246 -3.591 1.00 96.06 97 GLU A N 1
ATOM 796 C CA . GLU A 1 97 ? -1.099 -10.356 -3.607 1.00 96.06 97 GLU A CA 1
ATOM 797 C C . GLU A 1 97 ? -2.130 -10.247 -2.479 1.00 96.06 97 GLU A C 1
ATOM 799 O O . GLU A 1 97 ? -3.329 -10.359 -2.732 1.00 96.06 97 GLU A O 1
ATOM 804 N N . ARG A 1 98 ? -1.689 -9.956 -1.249 1.00 97.62 98 ARG A N 1
ATOM 805 C CA . ARG A 1 98 ? -2.582 -9.785 -0.088 1.00 97.62 98 ARG A CA 1
ATOM 806 C C . ARG A 1 98 ? -3.532 -8.605 -0.264 1.00 97.62 98 ARG A C 1
ATOM 808 O O . ARG A 1 98 ? -4.725 -8.735 0.001 1.00 97.62 98 ARG A O 1
ATOM 815 N N . LEU A 1 99 ? -3.034 -7.475 -0.772 1.00 97.75 99 LEU A N 1
ATOM 816 C CA . LEU A 1 99 ? -3.866 -6.322 -1.129 1.00 97.75 99 LEU A CA 1
ATOM 817 C C . LEU A 1 99 ? -4.871 -6.677 -2.228 1.00 97.75 99 LEU A C 1
ATOM 819 O O . LEU A 1 99 ? -6.037 -6.306 -2.124 1.00 97.75 99 LEU A O 1
ATOM 823 N N . GLY A 1 100 ? -4.439 -7.417 -3.251 1.00 97.19 100 GLY A N 1
ATOM 824 C CA . GLY A 1 100 ? -5.304 -7.911 -4.318 1.00 97.19 100 GLY A CA 1
ATOM 825 C C . GLY A 1 100 ? -6.441 -8.777 -3.789 1.00 97.19 100 GLY A C 1
ATOM 826 O O . GLY A 1 100 ? -7.607 -8.488 -4.050 1.00 97.19 100 GLY A O 1
ATOM 827 N N . HIS A 1 101 ? -6.113 -9.777 -2.971 1.00 97.25 101 HIS A N 1
ATOM 828 C CA . HIS A 1 101 ? -7.085 -10.654 -2.324 1.00 97.25 101 HIS A CA 1
ATOM 829 C C . HIS A 1 101 ? -8.077 -9.866 -1.453 1.00 97.25 101 HIS A C 1
ATOM 831 O O . HIS A 1 101 ? -9.289 -9.998 -1.619 1.00 97.25 101 HIS A O 1
ATOM 837 N N . ALA A 1 102 ? -7.582 -8.973 -0.590 1.00 97.69 102 ALA A N 1
ATOM 838 C CA . ALA A 1 102 ? -8.414 -8.136 0.277 1.00 97.69 102 ALA A CA 1
ATOM 839 C C . ALA A 1 102 ? -9.347 -7.192 -0.505 1.00 97.69 102 ALA A C 1
ATOM 841 O O . ALA A 1 102 ? -10.467 -6.902 -0.072 1.00 97.69 102 ALA A O 1
ATOM 842 N N . LEU A 1 103 ? -8.891 -6.734 -1.673 1.00 97.44 103 LEU A N 1
ATOM 843 C CA . LEU A 1 103 ? -9.651 -5.926 -2.619 1.00 97.44 103 LEU A CA 1
ATOM 844 C C . LEU A 1 103 ? -10.426 -6.763 -3.634 1.00 97.44 103 LEU A C 1
ATOM 846 O O . LEU A 1 103 ? -11.016 -6.164 -4.519 1.00 97.44 103 LEU A O 1
ATOM 850 N N . GLY A 1 104 ? -10.441 -8.097 -3.563 1.00 96.25 104 GLY A N 1
ATOM 851 C CA . GLY A 1 104 ? -11.091 -8.978 -4.538 1.00 96.25 104 GLY A CA 1
ATOM 852 C C . GLY A 1 104 ? -10.724 -8.661 -5.992 1.00 96.25 104 GLY A C 1
ATOM 853 O O . GLY A 1 104 ? -11.620 -8.516 -6.827 1.00 96.25 104 GLY A O 1
ATOM 854 N N . VAL A 1 105 ? -9.437 -8.458 -6.271 1.00 95.25 105 VAL A N 1
ATOM 855 C CA . VAL A 1 105 ? -8.867 -8.278 -7.614 1.00 95.25 105 VAL A CA 1
ATOM 856 C C . VAL A 1 105 ? -7.668 -9.206 -7.796 1.00 95.25 105 VAL A C 1
ATOM 858 O O . VAL A 1 105 ? -6.968 -9.535 -6.841 1.00 95.25 105 VAL A O 1
ATOM 861 N N . VAL A 1 106 ? -7.406 -9.614 -9.037 1.00 92.62 106 VAL A N 1
ATOM 862 C CA . VAL A 1 106 ? -6.246 -10.452 -9.358 1.00 92.62 106 VAL A CA 1
ATOM 863 C C . VAL A 1 106 ? -5.060 -9.556 -9.694 1.00 92.62 106 VAL A C 1
ATOM 865 O O . VAL A 1 106 ? -5.130 -8.746 -10.620 1.00 92.62 106 VAL A O 1
ATOM 868 N N . VAL A 1 107 ? -3.956 -9.723 -8.969 1.00 92.19 107 VAL A N 1
ATOM 869 C CA . VAL A 1 107 ? -2.686 -9.069 -9.294 1.00 92.19 107 VAL A CA 1
ATOM 870 C C . VAL A 1 107 ? -1.886 -10.004 -10.186 1.00 92.19 107 VAL A C 1
ATOM 872 O O . VAL A 1 107 ? -1.600 -11.138 -9.819 1.00 92.19 107 VAL A O 1
ATOM 875 N N . GLN A 1 108 ? -1.535 -9.532 -11.379 1.00 89.19 108 GLN A N 1
ATOM 876 C CA . GLN A 1 108 ? -0.777 -10.313 -12.351 1.00 89.19 108 GLN A CA 1
ATOM 877 C C . GLN A 1 108 ? 0.530 -9.609 -12.682 1.00 89.19 108 GLN A C 1
ATOM 879 O O . GLN A 1 108 ? 0.556 -8.419 -13.002 1.00 89.19 108 GLN A O 1
ATOM 884 N N . LYS A 1 109 ? 1.625 -10.365 -12.656 1.00 84.12 109 LYS A N 1
ATOM 885 C CA . LYS A 1 109 ? 2.914 -9.896 -13.150 1.00 84.12 109 LYS A CA 1
ATOM 886 C C . LYS A 1 109 ? 2.941 -10.082 -14.667 1.00 84.12 109 LYS A C 1
ATOM 888 O O . LYS A 1 109 ? 3.187 -11.184 -15.148 1.00 84.12 109 LYS A O 1
ATOM 893 N N . ARG A 1 110 ? 2.687 -9.019 -15.438 1.00 82.06 110 ARG A N 1
ATOM 894 C CA . ARG A 1 110 ? 2.885 -9.060 -16.899 1.00 82.06 110 ARG A CA 1
ATOM 895 C C . ARG A 1 110 ? 4.387 -9.020 -17.204 1.00 82.06 110 ARG A C 1
ATOM 897 O O . ARG A 1 110 ? 5.113 -8.205 -16.644 1.00 82.06 110 ARG A O 1
ATOM 904 N N . GLY A 1 111 ? 4.835 -9.984 -18.006 1.00 67.00 111 GLY A N 1
ATOM 905 C CA . GLY A 1 111 ? 6.203 -10.501 -18.015 1.00 67.00 111 GLY A CA 1
ATOM 906 C C . GLY A 1 111 ? 7.328 -9.535 -18.394 1.00 67.00 111 GLY A C 1
ATOM 907 O O . GLY A 1 111 ? 7.160 -8.580 -19.149 1.00 67.00 111 GLY A O 1
ATOM 908 N N . MET A 1 112 ? 8.512 -9.893 -17.894 1.00 67.31 112 MET A N 1
ATOM 909 C CA . MET A 1 112 ? 9.825 -9.448 -18.354 1.00 67.31 112 MET A CA 1
ATOM 910 C C . MET A 1 112 ? 10.155 -10.214 -19.640 1.00 67.31 112 MET A C 1
ATOM 912 O O . MET A 1 112 ? 10.673 -11.327 -19.576 1.00 67.31 112 MET A O 1
ATOM 916 N N . SER A 1 113 ? 9.796 -9.670 -20.803 1.00 53.50 113 SER A N 1
ATOM 917 C CA . SER A 1 113 ? 10.199 -10.277 -22.074 1.00 53.50 113 SER A CA 1
ATOM 918 C C . SER A 1 113 ? 11.630 -9.867 -22.398 1.00 53.50 113 SER A C 1
ATOM 920 O O . SER A 1 113 ? 11.902 -8.693 -22.646 1.00 53.50 113 SER A O 1
ATOM 922 N N . TRP A 1 114 ? 12.538 -10.841 -22.394 1.00 66.94 114 TRP A N 1
ATOM 923 C CA . TRP A 1 114 ? 13.886 -10.692 -22.926 1.00 66.94 114 TRP A CA 1
ATOM 924 C C . TRP A 1 114 ? 13.972 -11.499 -24.213 1.00 66.94 114 TRP A C 1
ATOM 926 O O . TRP A 1 114 ? 13.787 -12.713 -24.203 1.00 66.94 114 TRP A O 1
ATOM 936 N N . THR A 1 115 ? 14.248 -10.824 -25.327 1.00 69.00 115 THR A N 1
ATOM 937 C CA . THR A 1 115 ? 14.596 -11.492 -26.584 1.00 69.00 115 THR A CA 1
ATOM 938 C C . THR A 1 115 ? 16.088 -11.315 -26.814 1.00 69.00 115 THR A C 1
ATOM 940 O O . THR A 1 115 ? 16.549 -10.202 -27.057 1.00 69.00 115 THR A O 1
ATOM 943 N N . ILE A 1 116 ? 16.840 -12.411 -26.740 1.00 75.25 116 ILE A N 1
ATOM 944 C CA . ILE A 1 116 ? 18.237 -12.461 -27.176 1.00 75.25 116 ILE A CA 1
ATOM 945 C C . ILE A 1 116 ? 18.224 -13.024 -28.598 1.00 75.25 116 ILE A C 1
ATOM 947 O O . ILE A 1 116 ? 17.811 -14.164 -28.803 1.00 75.25 116 ILE A O 1
ATOM 951 N N . LYS A 1 117 ? 18.644 -12.228 -29.586 1.00 80.12 117 LYS A N 1
ATOM 952 C CA . LYS A 1 117 ? 18.943 -12.721 -30.939 1.00 80.12 117 LYS A CA 1
ATOM 953 C C . LYS A 1 117 ? 20.456 -12.875 -31.070 1.00 80.12 117 LYS A C 1
ATOM 955 O O . LYS A 1 117 ? 21.187 -11.944 -30.740 1.00 80.12 117 LYS A O 1
ATOM 960 N N . LEU A 1 118 ? 20.912 -14.037 -31.535 1.00 61.31 118 LEU A N 1
ATOM 961 C CA . LEU A 1 118 ? 22.298 -14.226 -31.966 1.00 61.31 118 LEU A CA 1
ATOM 962 C C . LEU A 1 118 ? 22.522 -13.434 -33.260 1.00 61.31 118 LEU A C 1
ATOM 964 O O . LEU A 1 118 ? 21.666 -13.454 -34.145 1.00 61.31 118 LEU A O 1
ATOM 968 N N . ALA A 1 119 ? 23.649 -12.729 -33.347 1.00 56.66 119 ALA A N 1
ATOM 969 C CA . ALA A 1 119 ? 24.094 -12.127 -34.597 1.00 56.66 119 ALA A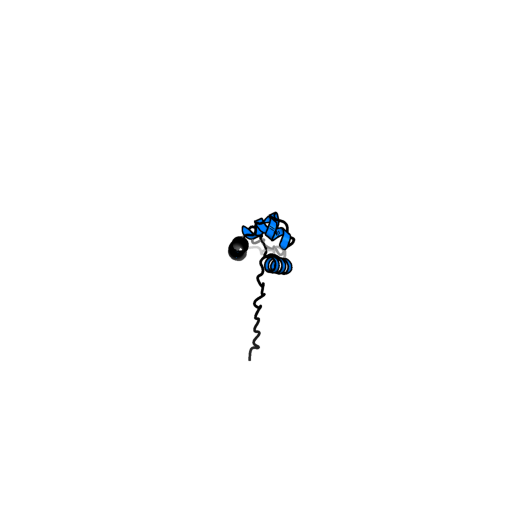 CA 1
ATOM 970 C C . ALA A 1 119 ? 24.548 -13.251 -35.541 1.00 56.66 119 ALA A C 1
ATOM 972 O O . ALA A 1 119 ? 25.400 -14.055 -35.158 1.00 56.66 119 ALA A O 1
ATOM 973 N N . ALA A 1 120 ? 23.943 -13.309 -36.726 1.00 58.22 120 ALA A N 1
ATOM 974 C CA . ALA A 1 120 ? 24.468 -14.029 -37.880 1.00 58.22 120 ALA A CA 1
ATOM 975 C C . ALA A 1 120 ? 25.159 -13.022 -38.801 1.00 58.22 120 ALA A C 1
ATOM 977 O O . ALA A 1 120 ? 24.638 -11.883 -38.891 1.00 58.22 120 ALA A O 1
#

Secondary structure (DSSP, 8-state):
-PPPP--------------S---SHHHHHHHHHHHHHHHHHHHHHHHHHHHHHHHHHHHHTT--HHHHHHHTTS-HHHHHHHHTT--SSPPPHHHHHHHHHHTT------------PPP-

pLDDT: mean 77.75, std 20.97, range [37.62, 98.62]

Sequence (120 aa):
MPREPNPPSRRWRTPSFLTTRRTRDLKKSFGENILKVGEEAVKRDLAKEFGHALRQLRQARRLTQEALSERAEISVEYLSRIERGLHKSPPSWSILERLGHALGVVVQKRGMSWTIKLAA

Solvent-accessible surface area (backbone atoms only — n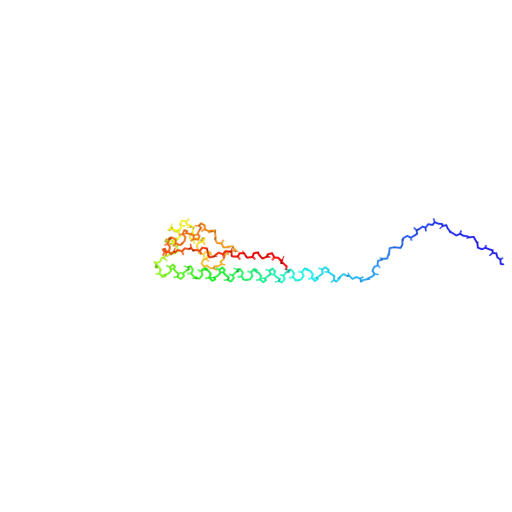ot comparable to full-atom values): 7585 Å² total; per-residue (Å²): 142,80,84,87,81,86,83,78,98,67,90,77,81,77,87,85,76,86,79,89,79,94,68,69,70,62,60,55,56,55,54,55,51,55,53,51,54,51,53,52,50,54,53,44,51,53,28,30,53,51,9,45,51,52,47,51,54,38,52,75,68,72,45,53,65,60,58,46,16,59,62,35,74,48,54,48,68,57,50,54,32,39,40,64,20,69,43,95,60,82,77,55,70,72,55,50,47,31,45,18,57,58,65,75,47,90,74,74,85,80,76,89,84,81,85,86,78,83,89,128

Radius of gyration: 31.67 Å; Cα contacts (8 Å, |Δi|>4): 74; chains: 1; bounding box: 107×46×47 Å

Nearest PDB structures (foldseek):
  1y7y-assembly1_B  TM=9.231E-01  e=5.402E-04  Aeromonas hydrophila
  2b5a-assembly1_A  TM=9.497E-01  e=9.108E-04  [Bacillus] caldolyticus
  3zkc-assembly1_B  TM=9.603E-01  e=3.082E-03  Bacillus subtilis subsp. subtilis str. 168
  1b0n-assembly1_A  TM=9.461E-01  e=5.197E-03  Bacillus subtilis
  2o38-assembly1_A  TM=5.788E-01  e=3.964E-02  Rhodopseudomonas palustris CGA009